Protein AF-A0A849ZR45-F1 (afdb_monomer)

Solvent-accessible surface area (backbone atoms only — not comparable to full-atom values): 7335 Å² total; per-residue (Å²): 132,33,66,42,69,60,79,88,46,76,43,86,35,73,89,50,70,84,91,64,91,74,47,76,46,63,56,38,74,30,31,46,77,41,64,50,51,80,79,28,94,42,58,27,32,30,66,46,77,43,82,68,90,70,32,35,39,40,32,30,32,33,92,76,67,49,78,45,54,26,48,41,46,54,69,62,50,69,76,47,80,81,51,76,70,37,63,19,7,35,46,75,61,47,66,43,80,44,84,55,92,86,60,81,82,70,94,75,86,81,68,82,76,86,57,82,88,71,137

Mean predicted aligned error: 11.87 Å

Sequence (119 aa):
RGQVQVGSLEFPAPEFPDGQTLQVGFRPYYVKVAEDPTRYRQQAKLRHIYFLGVAYRLEIETTDGLILRSRMNKEEFRRCRFTVGQAVSFAVTHFRILPQEGAAAQPGAGSPLTGPLTP

Secondary structure (DSSP, 8-state):
--EEEETTEEEE-TTS-TT---EEE--GGGEEEESSTTSSSEEEEEEEEEE-SSEEEEEEEETT--EEEEEEEHHHHHHS---TT-EEEEEE---EEEPPTTS---TT--------S--

Nearest PDB structures (foldseek):
  1o7l-assembly1_A  TM=7.616E-01  e=1.920E-03  Escherichia coli
  2yyz-assembly1_A  TM=7.143E-01  e=1.459E-03  Thermotoga maritima MSB8
  1h9s-assembly1_B  TM=8.316E-01  e=5.756E-03  Escherichia coli
  1o7l-assembly1_B  TM=7.586E-01  e=6.424E-03  Escherichia coli
  1o7l-assembly2_C  TM=7.426E-01  e=1.175E-02  Escherichia coli

Structure (mmCIF, N/CA/C/O backbone):
data_AF-A0A849ZR45-F1
#
_entry.id   AF-A0A849ZR45-F1
#
loop_
_atom_site.group_PDB
_atom_site.id
_atom_site.type_symbol
_atom_site.label_atom_id
_atom_site.label_alt_id
_atom_site.label_comp_id
_atom_site.label_asym_id
_atom_site.label_entity_id
_atom_site.label_seq_id
_atom_site.pdbx_PDB_ins_code
_atom_site.Cartn_x
_atom_site.Cartn_y
_atom_site.Cartn_z
_atom_site.occupancy
_atom_site.B_iso_or_equiv
_atom_site.auth_seq_id
_atom_site.auth_comp_id
_atom_site.auth_asym_id
_atom_site.auth_atom_id
_atom_site.pdbx_PDB_model_num
ATOM 1 N N . ARG A 1 1 ? -6.854 24.588 13.354 1.00 43.59 1 ARG A N 1
ATOM 2 C CA . ARG A 1 1 ? -5.797 23.848 12.621 1.00 43.59 1 ARG A CA 1
ATOM 3 C C . ARG A 1 1 ? -6.520 22.739 11.869 1.00 43.59 1 ARG A C 1
ATOM 5 O O . ARG A 1 1 ? -6.872 21.769 12.519 1.00 43.59 1 ARG A O 1
ATOM 12 N N . GLY A 1 2 ? -6.836 22.941 10.587 1.00 41.84 2 GLY A N 1
ATOM 13 C CA . GLY A 1 2 ? -7.677 22.014 9.817 1.00 41.84 2 GLY A CA 1
ATOM 14 C C . GLY A 1 2 ? -6.979 20.675 9.581 1.00 41.84 2 GLY A C 1
ATOM 15 O O . GLY A 1 2 ? -5.856 20.634 9.066 1.00 41.84 2 GLY A O 1
ATOM 16 N N . GLN A 1 3 ? -7.621 19.594 10.008 1.00 46.94 3 GLN A N 1
ATOM 17 C CA . GLN A 1 3 ? -7.222 18.217 9.732 1.00 46.94 3 GLN A CA 1
ATOM 18 C C . GLN A 1 3 ? -8.297 17.606 8.839 1.00 46.94 3 GLN A C 1
ATOM 20 O O . GLN A 1 3 ? -9.476 17.622 9.172 1.00 46.94 3 GLN A O 1
ATOM 25 N N . VAL A 1 4 ? -7.892 17.073 7.692 1.00 45.34 4 VAL A N 1
ATOM 26 C CA . VAL A 1 4 ? -8.788 16.384 6.767 1.00 45.34 4 VAL A CA 1
ATOM 27 C C . VAL A 1 4 ? -8.698 14.901 7.040 1.00 45.34 4 VAL A C 1
ATOM 29 O O . VAL A 1 4 ? -7.637 14.298 6.896 1.00 45.34 4 VAL A O 1
ATOM 32 N N . GLN A 1 5 ? -9.827 14.314 7.413 1.00 49.12 5 GLN A N 1
ATOM 33 C CA . GLN A 1 5 ? -9.950 12.890 7.655 1.00 49.12 5 GLN A CA 1
ATOM 34 C C . GLN A 1 5 ? -10.541 12.199 6.417 1.00 49.12 5 GLN A C 1
ATOM 36 O O . GLN A 1 5 ? -11.647 12.511 5.980 1.00 49.12 5 GLN A O 1
ATOM 41 N N . VAL A 1 6 ? -9.800 11.253 5.838 1.00 51.06 6 VAL A N 1
ATOM 42 C CA . VAL A 1 6 ? -10.260 10.361 4.762 1.00 51.06 6 VAL A CA 1
ATOM 43 C C . VAL A 1 6 ? -10.268 8.935 5.315 1.00 51.06 6 VAL A C 1
ATOM 45 O O . VAL A 1 6 ? -9.240 8.259 5.323 1.00 51.06 6 VAL A O 1
ATOM 48 N N . GLY A 1 7 ? -11.409 8.479 5.840 1.00 58.84 7 GLY A N 1
ATOM 49 C CA . GLY A 1 7 ? -11.458 7.249 6.651 1.00 58.84 7 GLY A CA 1
ATOM 50 C C . GLY A 1 7 ? -10.636 7.415 7.939 1.00 58.84 7 GLY A C 1
ATOM 51 O O . GLY A 1 7 ? -10.841 8.380 8.664 1.00 58.84 7 GLY A O 1
ATOM 52 N N . SER A 1 8 ? -9.657 6.546 8.204 1.00 48.00 8 SER A N 1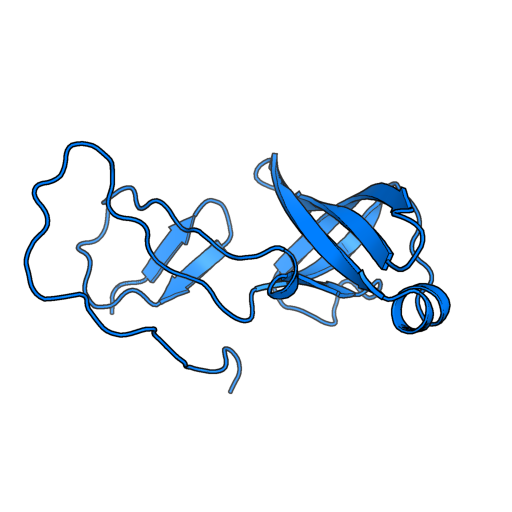
ATOM 53 C CA . SER A 1 8 ? -8.681 6.711 9.303 1.00 48.00 8 SER A CA 1
ATOM 54 C C . SER A 1 8 ? -7.432 7.532 8.928 1.00 48.00 8 SER A C 1
ATOM 56 O O . SER A 1 8 ? -6.531 7.706 9.751 1.00 48.00 8 SER A O 1
ATOM 58 N N . LEU A 1 9 ? -7.325 8.026 7.688 1.00 55.38 9 LEU A N 1
ATOM 59 C CA . LEU A 1 9 ? -6.166 8.806 7.246 1.00 55.38 9 LEU A CA 1
ATOM 60 C C . LEU A 1 9 ? -6.367 10.293 7.536 1.00 55.38 9 LEU A C 1
ATOM 62 O O . LEU A 1 9 ? -7.196 10.951 6.914 1.00 55.38 9 LEU A O 1
ATOM 66 N N . GLU A 1 10 ? -5.566 10.817 8.457 1.00 54.75 10 GLU A N 1
ATOM 67 C CA . GLU A 1 10 ? -5.514 12.240 8.787 1.00 54.75 10 GLU A CA 1
ATOM 68 C C . GLU A 1 10 ? -4.460 12.936 7.913 1.00 54.75 10 GLU A C 1
ATOM 70 O O . GLU A 1 10 ? -3.261 12.658 8.010 1.00 54.75 10 GLU A O 1
ATOM 75 N N . PHE A 1 11 ? -4.900 13.853 7.056 1.00 57.84 11 PHE A N 1
ATOM 76 C CA . PHE A 1 11 ? -4.050 14.713 6.241 1.00 57.84 11 PHE A CA 1
ATOM 77 C C . PHE A 1 11 ? -4.137 16.151 6.766 1.00 57.84 11 PHE A C 1
ATOM 79 O O . PHE A 1 11 ? -5.239 16.667 6.949 1.00 57.84 11 PHE A O 1
ATOM 86 N N . PRO A 1 12 ? -3.017 16.849 7.005 1.00 53.28 12 PRO A N 1
ATOM 87 C CA . PRO A 1 12 ? -3.080 18.262 7.354 1.00 53.28 12 PRO A CA 1
ATOM 88 C C . PRO A 1 12 ? -3.576 19.054 6.135 1.00 53.28 12 PRO A C 1
ATOM 90 O O . PRO A 1 12 ? -2.886 19.110 5.118 1.00 53.28 12 PRO A O 1
ATOM 93 N N . ALA A 1 13 ? -4.757 19.668 6.231 1.00 54.25 13 ALA A N 1
ATOM 94 C CA . ALA A 1 13 ? -5.259 20.589 5.214 1.00 54.25 13 ALA A CA 1
ATOM 95 C C . ALA A 1 13 ? -5.760 21.869 5.903 1.00 54.25 13 ALA A C 1
ATOM 97 O O . ALA A 1 13 ? -6.942 22.009 6.211 1.00 54.25 13 ALA A O 1
ATOM 98 N N . PRO A 1 14 ? -4.847 22.807 6.203 1.00 53.34 14 PRO A N 1
ATOM 99 C CA . PRO A 1 14 ? -5.189 24.031 6.920 1.00 53.34 14 PRO A CA 1
ATOM 100 C C . PRO A 1 14 ? -6.067 24.994 6.105 1.00 53.34 14 PRO A C 1
ATOM 102 O O . PRO A 1 14 ? -6.615 25.926 6.684 1.00 53.34 14 PRO A O 1
ATOM 105 N N . GLU A 1 15 ? -6.195 24.774 4.795 1.00 53.41 15 GLU A N 1
ATOM 106 C CA . GLU A 1 15 ? -6.885 25.665 3.852 1.00 53.41 15 GLU A CA 1
ATOM 107 C C . GLU A 1 15 ? -8.340 25.261 3.570 1.00 53.41 15 GLU A C 1
ATOM 109 O O . GLU A 1 15 ? -9.031 25.955 2.828 1.00 53.41 15 GLU A O 1
ATOM 114 N N . PHE A 1 16 ? -8.819 24.157 4.153 1.00 56.25 16 PHE A N 1
ATOM 115 C CA . PHE A 1 16 ? -10.164 23.644 3.904 1.00 56.25 16 PHE A CA 1
ATOM 116 C C . PHE A 1 16 ? -11.008 23.688 5.183 1.00 56.25 16 PHE A C 1
ATOM 118 O O . PHE A 1 16 ? -10.515 23.304 6.246 1.00 56.25 16 PHE A O 1
ATOM 125 N N . PRO A 1 17 ? -12.262 24.167 5.106 1.00 53.97 17 PRO A N 1
ATOM 126 C CA . PRO A 1 17 ? -13.168 24.170 6.244 1.00 53.97 17 PRO A CA 1
ATOM 127 C C . PRO A 1 17 ? -13.506 22.738 6.687 1.00 53.97 17 PRO A C 1
ATOM 129 O O . PRO A 1 17 ? -13.701 21.842 5.860 1.00 53.97 17 PRO A O 1
ATOM 132 N N . ASP A 1 18 ? -13.587 22.535 8.003 1.00 51.59 18 ASP A N 1
ATOM 133 C CA . ASP A 1 18 ? -13.951 21.251 8.605 1.00 51.59 18 ASP A CA 1
ATOM 134 C C . ASP A 1 18 ? -15.329 20.783 8.090 1.00 51.59 18 ASP A C 1
ATOM 136 O O . ASP A 1 18 ? -16.261 21.575 7.939 1.00 51.59 18 ASP A O 1
ATOM 140 N N . GLY A 1 19 ? -15.465 19.483 7.810 1.00 55.94 19 GLY A N 1
ATOM 141 C CA . GLY A 1 19 ? -16.711 18.881 7.312 1.00 55.94 19 GLY A CA 1
ATOM 142 C C . GLY A 1 19 ? -16.861 18.829 5.785 1.00 55.94 19 GLY A C 1
ATOM 143 O O . GLY A 1 19 ? -17.839 18.267 5.293 1.00 55.94 19 GLY A O 1
ATOM 144 N N . GLN A 1 20 ? -15.897 19.346 5.016 1.00 56.06 20 GLN A N 1
ATOM 145 C CA . GLN A 1 20 ? -15.901 19.220 3.558 1.00 56.06 20 GLN A CA 1
ATOM 146 C C . GLN A 1 20 ? -15.332 17.866 3.106 1.00 56.06 20 GLN A C 1
ATOM 148 O O . GLN A 1 20 ? -14.215 17.488 3.459 1.00 56.06 20 GLN A O 1
ATOM 153 N N . THR A 1 21 ? -16.085 17.124 2.287 1.00 57.16 21 THR A N 1
ATOM 154 C CA . THR A 1 21 ? -15.558 15.922 1.628 1.00 57.16 21 THR A CA 1
ATOM 155 C C . THR A 1 21 ? -14.503 16.341 0.609 1.00 57.16 21 THR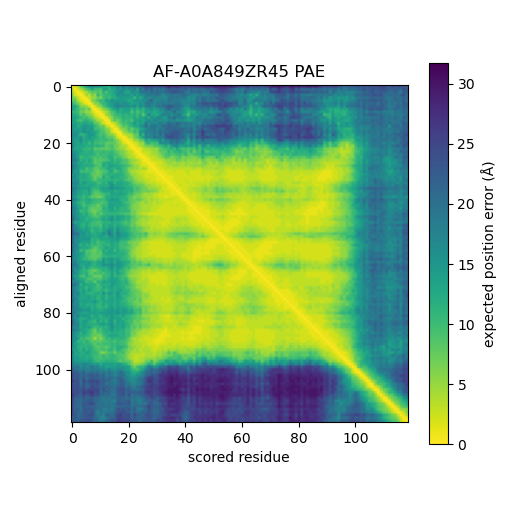 A C 1
ATOM 157 O O . THR A 1 21 ? -14.789 17.116 -0.297 1.00 57.16 21 THR A O 1
ATOM 160 N N . LEU A 1 22 ? -13.284 15.822 0.731 1.00 62.59 22 LEU A N 1
ATOM 161 C CA . LEU A 1 22 ? -12.198 16.102 -0.204 1.00 62.59 22 LEU A CA 1
ATOM 162 C C . LEU A 1 22 ? -11.784 14.824 -0.915 1.00 62.59 22 LEU A C 1
ATOM 164 O O . LEU A 1 22 ? -11.652 13.764 -0.304 1.00 62.59 22 LEU A O 1
ATOM 168 N N . GLN A 1 23 ? -11.562 14.924 -2.223 1.00 67.12 23 GLN A N 1
ATOM 169 C CA . GLN A 1 23 ? -10.952 13.833 -2.964 1.00 67.12 23 GLN A CA 1
ATOM 170 C C . GLN A 1 23 ? -9.440 13.938 -2.815 1.00 67.12 23 GLN A C 1
ATOM 172 O O . GLN A 1 23 ? -8.838 14.937 -3.192 1.00 67.12 23 GLN A O 1
ATOM 177 N N . VAL A 1 24 ? -8.809 12.903 -2.271 1.00 70.06 24 VAL A N 1
ATOM 178 C CA . VAL A 1 24 ? -7.352 12.844 -2.151 1.00 70.06 24 VAL A CA 1
ATOM 179 C C . VAL A 1 24 ? -6.823 11.827 -3.147 1.00 70.06 24 VAL A C 1
ATOM 181 O O . VAL A 1 24 ? -7.187 10.654 -3.128 1.00 70.06 24 VAL A O 1
ATOM 184 N N . GLY A 1 25 ? -5.949 12.288 -4.036 1.00 72.88 25 GLY A N 1
ATOM 185 C CA . GLY A 1 25 ? -5.235 11.442 -4.976 1.00 72.88 25 GLY A CA 1
ATOM 186 C C . GLY A 1 25 ? -3.779 11.290 -4.559 1.00 72.88 25 GLY A C 1
ATOM 187 O O . GLY A 1 25 ? -3.103 12.262 -4.243 1.00 72.88 25 GLY A O 1
ATOM 188 N N . PHE A 1 26 ? -3.240 10.084 -4.641 1.00 79.94 26 PHE A N 1
ATOM 189 C CA . PHE A 1 26 ? -1.799 9.852 -4.576 1.00 79.94 26 PHE A CA 1
ATOM 190 C C . PHE A 1 26 ? -1.418 8.785 -5.592 1.00 79.94 26 PHE A C 1
ATOM 192 O O . PHE A 1 26 ? -2.227 7.960 -6.020 1.00 79.94 26 PHE A O 1
ATOM 199 N N . ARG A 1 27 ? -0.161 8.826 -6.031 1.00 78.25 27 ARG A N 1
ATOM 200 C CA . ARG A 1 27 ? 0.376 7.802 -6.926 1.00 78.25 27 ARG A CA 1
ATOM 201 C C . ARG A 1 27 ? 0.704 6.548 -6.111 1.00 78.25 27 ARG A C 1
ATOM 203 O O . ARG A 1 27 ? 1.192 6.684 -4.991 1.00 78.25 27 ARG A O 1
ATOM 210 N N . PRO A 1 28 ? 0.562 5.340 -6.682 1.00 80.69 28 PRO A N 1
ATOM 211 C CA . PRO A 1 28 ? 0.893 4.100 -5.977 1.00 80.69 28 PRO A CA 1
ATOM 212 C C . PRO A 1 28 ? 2.325 4.032 -5.419 1.00 80.69 28 PRO A C 1
ATOM 214 O O . PRO A 1 28 ? 2.562 3.384 -4.408 1.00 80.69 28 PRO A O 1
ATOM 217 N N . TYR A 1 29 ? 3.288 4.717 -6.047 1.00 83.94 29 TYR A N 1
ATOM 218 C CA . TYR A 1 29 ? 4.679 4.785 -5.573 1.00 83.94 29 TYR A CA 1
ATOM 219 C C . TYR A 1 29 ? 4.861 5.609 -4.289 1.00 83.94 29 TYR A C 1
ATOM 221 O O . TYR A 1 29 ? 5.886 5.479 -3.623 1.00 83.94 29 TYR A O 1
ATOM 229 N N . TYR A 1 30 ? 3.888 6.452 -3.938 1.00 84.31 30 TYR A N 1
ATOM 230 C CA . TYR A 1 30 ? 3.928 7.249 -2.713 1.00 84.31 30 TYR A CA 1
ATOM 231 C C . TYR A 1 30 ? 3.378 6.510 -1.498 1.00 84.31 30 TYR A C 1
ATOM 233 O O . TYR A 1 30 ? 3.545 7.002 -0.384 1.00 84.31 30 TYR A O 1
ATOM 241 N N . VAL A 1 31 ? 2.784 5.330 -1.696 1.00 88.19 31 VAL A N 1
ATOM 242 C CA . VAL A 1 31 ? 2.341 4.444 -0.620 1.00 88.19 31 VAL A CA 1
ATOM 243 C C . VAL A 1 31 ? 3.483 3.494 -0.280 1.00 88.19 31 VAL A C 1
ATOM 245 O O . VAL A 1 31 ? 3.781 2.571 -1.040 1.00 88.19 31 VAL A O 1
ATOM 248 N N . LYS A 1 32 ? 4.134 3.718 0.856 1.00 90.50 32 LYS A N 1
ATOM 249 C CA . LYS A 1 32 ? 5.139 2.810 1.413 1.00 90.50 32 LYS A CA 1
ATOM 250 C C . LYS A 1 32 ? 4.449 1.809 2.326 1.00 90.50 32 LYS A C 1
ATOM 252 O O . LYS A 1 32 ? 3.591 2.198 3.106 1.00 90.50 32 LYS A O 1
ATOM 257 N N . VAL A 1 33 ? 4.817 0.537 2.210 1.00 91.75 33 VAL A N 1
ATOM 258 C CA . VAL A 1 33 ? 4.248 -0.565 2.998 1.00 91.75 33 VAL A CA 1
ATOM 259 C C . VAL A 1 33 ? 5.389 -1.316 3.660 1.00 91.75 33 VAL A C 1
ATOM 261 O O . VAL A 1 33 ? 6.397 -1.592 3.010 1.00 91.75 33 VAL A O 1
ATOM 264 N N . ALA A 1 34 ? 5.222 -1.643 4.935 1.00 91.62 34 ALA A N 1
ATOM 265 C CA . ALA A 1 34 ? 6.145 -2.454 5.708 1.00 91.62 34 ALA A CA 1
ATOM 266 C C . ALA A 1 34 ? 5.417 -3.664 6.301 1.00 91.62 34 ALA A C 1
ATOM 268 O O . ALA A 1 34 ? 4.267 -3.566 6.722 1.00 91.62 34 ALA A O 1
ATOM 269 N N . GLU A 1 35 ? 6.099 -4.807 6.346 1.00 92.31 35 GLU A N 1
ATOM 270 C CA . GLU A 1 35 ? 5.593 -6.013 7.019 1.00 92.31 35 GLU A CA 1
ATOM 271 C C . GLU A 1 35 ? 5.455 -5.847 8.530 1.00 92.31 35 GLU A C 1
ATOM 273 O O . GLU A 1 35 ? 4.609 -6.488 9.137 1.00 92.31 35 GLU A O 1
ATOM 278 N N . ASP A 1 36 ? 6.272 -4.978 9.123 1.00 88.94 36 ASP A N 1
ATOM 279 C CA . ASP A 1 36 ? 6.213 -4.660 10.538 1.00 88.94 36 ASP A CA 1
ATOM 280 C C . ASP A 1 36 ? 5.038 -3.699 10.794 1.00 88.94 36 ASP A C 1
ATOM 282 O O . ASP A 1 36 ? 5.064 -2.566 10.293 1.00 88.94 36 ASP A O 1
ATOM 286 N N . PRO A 1 37 ? 4.010 -4.101 11.563 1.00 84.00 37 PRO A N 1
ATOM 287 C CA . PRO A 1 37 ? 2.845 -3.269 11.854 1.00 84.00 37 PRO A CA 1
ATOM 288 C C . PRO A 1 37 ? 3.171 -2.052 12.734 1.00 84.00 37 PRO A C 1
ATOM 290 O O . PRO A 1 37 ? 2.336 -1.162 12.861 1.00 84.00 37 PRO A O 1
ATOM 293 N N . THR A 1 38 ? 4.368 -1.987 13.322 1.00 86.88 38 THR A N 1
ATOM 294 C CA . THR A 1 38 ? 4.802 -0.877 14.186 1.00 86.88 38 THR A CA 1
ATOM 295 C C . THR A 1 38 ? 5.655 0.163 13.459 1.00 86.88 38 THR A C 1
ATOM 297 O O . THR A 1 38 ? 5.905 1.244 13.990 1.00 86.88 38 THR A O 1
ATOM 300 N N . ARG A 1 39 ? 6.077 -0.126 12.220 1.00 88.50 39 ARG A N 1
ATOM 301 C CA . ARG A 1 39 ? 6.996 0.733 11.461 1.00 88.50 39 ARG A CA 1
ATOM 302 C C . ARG A 1 39 ? 6.373 2.048 10.997 1.00 88.50 39 ARG A C 1
ATOM 304 O O . ARG A 1 39 ? 7.072 3.055 10.911 1.00 88.50 39 ARG A O 1
ATOM 311 N N . TYR A 1 40 ? 5.082 2.040 10.685 1.00 87.38 40 TYR A N 1
ATOM 312 C CA . TYR A 1 40 ? 4.322 3.237 10.345 1.00 87.38 40 TYR A CA 1
ATOM 313 C C . TYR A 1 40 ? 3.087 3.362 11.233 1.00 87.38 40 TYR A C 1
ATOM 315 O O . TYR A 1 40 ? 2.550 2.372 11.720 1.00 87.38 40 TYR A O 1
ATOM 323 N N . ARG A 1 41 ? 2.612 4.601 11.409 1.00 83.62 41 ARG A N 1
ATOM 324 C CA . ARG A 1 41 ? 1.445 4.913 12.248 1.00 83.62 41 ARG A CA 1
ATOM 325 C C . ARG A 1 41 ? 0.163 4.241 11.752 1.00 83.62 41 ARG A C 1
ATOM 327 O O . ARG A 1 41 ? -0.676 3.870 12.562 1.00 83.62 41 ARG A O 1
ATOM 334 N N . GLN A 1 42 ? -0.000 4.135 10.435 1.00 86.50 42 GLN A N 1
ATOM 335 C CA . GLN A 1 42 ? -1.224 3.625 9.829 1.00 86.50 42 GLN A CA 1
ATOM 336 C C . GLN A 1 42 ? -1.111 2.121 9.606 1.00 86.50 42 GLN A C 1
ATOM 338 O O . GLN A 1 42 ? -0.113 1.640 9.064 1.00 86.50 42 GLN A O 1
ATOM 343 N N . GLN A 1 43 ? -2.145 1.388 10.008 1.00 90.62 43 GLN A N 1
ATOM 344 C CA . GLN A 1 43 ? -2.215 -0.063 9.875 1.00 90.62 43 GLN A CA 1
ATOM 345 C C . GLN A 1 43 ? -3.194 -0.460 8.774 1.00 90.62 43 GLN A C 1
ATOM 347 O O . GLN A 1 43 ? -4.201 0.203 8.526 1.00 90.62 43 GLN A O 1
ATOM 352 N N . ALA A 1 44 ? -2.884 -1.561 8.107 1.00 93.00 44 ALA A N 1
ATOM 353 C CA . ALA A 1 44 ? -3.710 -2.148 7.071 1.00 93.00 44 ALA A CA 1
ATOM 354 C C . ALA A 1 44 ? -3.510 -3.665 7.034 1.00 93.00 44 ALA A C 1
ATOM 356 O O . ALA A 1 44 ? -2.599 -4.221 7.645 1.00 93.00 44 ALA A O 1
ATOM 357 N N . LYS A 1 45 ? -4.352 -4.351 6.276 1.00 94.75 45 LYS A N 1
ATOM 358 C CA . LYS A 1 45 ? -4.231 -5.775 5.990 1.00 94.75 45 LYS A CA 1
ATOM 359 C C . LYS A 1 45 ? -3.797 -5.966 4.550 1.00 94.75 45 LYS A C 1
ATOM 361 O O . LYS A 1 45 ? -4.419 -5.431 3.636 1.00 94.75 45 LYS A O 1
ATOM 366 N N . LEU A 1 46 ? -2.751 -6.752 4.319 1.00 95.06 46 LEU A N 1
ATOM 367 C CA . LEU A 1 46 ? -2.336 -7.078 2.958 1.00 95.06 46 LEU A CA 1
ATOM 368 C C . LEU A 1 46 ? -3.358 -8.025 2.319 1.00 95.06 46 LEU A C 1
ATOM 370 O O . LEU A 1 46 ? -3.554 -9.134 2.806 1.00 95.06 46 LEU A O 1
ATOM 374 N N . ARG A 1 47 ? -4.007 -7.612 1.228 1.00 94.69 47 ARG A N 1
ATOM 375 C CA . ARG A 1 47 ? -5.032 -8.414 0.541 1.00 94.69 47 ARG A CA 1
ATOM 376 C C . ARG A 1 47 ? -4.511 -9.158 -0.666 1.00 94.69 47 ARG A C 1
ATOM 378 O O . ARG A 1 47 ? -4.803 -10.336 -0.815 1.00 94.69 47 ARG A O 1
ATOM 385 N N . HIS A 1 48 ? -3.757 -8.484 -1.523 1.00 94.94 48 HIS A N 1
ATOM 386 C CA . HIS A 1 48 ? -3.255 -9.099 -2.744 1.00 94.94 48 HIS A CA 1
ATOM 387 C C . HIS A 1 48 ? -1.845 -8.628 -3.058 1.00 94.94 48 HIS A C 1
ATOM 389 O O . HIS A 1 48 ? -1.452 -7.500 -2.754 1.00 94.94 48 HIS A O 1
ATOM 395 N N . ILE A 1 49 ? -1.099 -9.510 -3.712 1.00 94.12 49 ILE A N 1
ATOM 396 C CA . ILE A 1 49 ? 0.231 -9.235 -4.233 1.00 94.12 49 ILE A CA 1
ATOM 397 C C . ILE A 1 49 ? 0.216 -9.653 -5.699 1.00 94.12 49 ILE A C 1
ATOM 399 O O . ILE A 1 49 ? 0.034 -10.826 -6.012 1.00 94.12 49 ILE A O 1
ATOM 403 N N . TYR A 1 50 ? 0.411 -8.695 -6.598 1.00 93.62 50 TYR A N 1
ATOM 404 C CA . TYR A 1 50 ? 0.499 -8.943 -8.033 1.00 93.62 50 TYR A CA 1
ATOM 405 C C . TYR A 1 50 ? 1.930 -8.742 -8.500 1.00 93.62 50 TYR A C 1
ATOM 407 O O . TYR A 1 50 ? 2.545 -7.708 -8.226 1.00 93.62 50 TYR A O 1
ATOM 415 N N . PHE A 1 51 ? 2.445 -9.700 -9.258 1.00 91.69 51 PHE A N 1
ATOM 416 C CA . PHE A 1 51 ? 3.718 -9.560 -9.945 1.00 91.69 51 PHE A CA 1
ATOM 417 C C . PHE A 1 51 ? 3.510 -8.895 -11.310 1.00 91.69 51 PHE A C 1
ATOM 419 O O . PHE A 1 51 ? 2.708 -9.353 -12.117 1.00 91.69 51 PHE A O 1
ATOM 426 N N . LEU A 1 52 ? 4.239 -7.810 -11.571 1.00 90.50 52 LEU A N 1
ATOM 427 C CA . LEU A 1 52 ? 4.161 -7.012 -12.800 1.00 90.50 52 LEU A CA 1
ATOM 428 C C . LEU A 1 52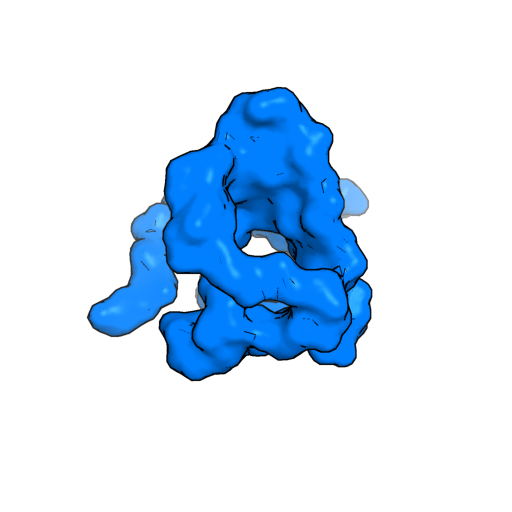 ? 5.440 -7.137 -13.651 1.00 90.50 52 LEU A C 1
ATOM 430 O O . LEU A 1 52 ? 5.819 -6.197 -14.348 1.00 90.50 52 LEU A O 1
ATOM 434 N N . GLY A 1 53 ? 6.170 -8.250 -13.539 1.00 88.75 53 GLY A N 1
ATOM 435 C CA . GLY A 1 53 ? 7.434 -8.484 -14.249 1.00 88.75 53 GLY A CA 1
ATOM 436 C C . GLY A 1 53 ? 8.650 -7.865 -13.550 1.00 88.75 53 GLY A C 1
ATOM 437 O O . GLY A 1 53 ? 9.524 -8.573 -13.054 1.00 88.75 53 GLY A O 1
ATOM 438 N N . VAL A 1 54 ? 8.710 -6.535 -13.474 1.00 86.75 54 VAL A N 1
ATOM 439 C CA 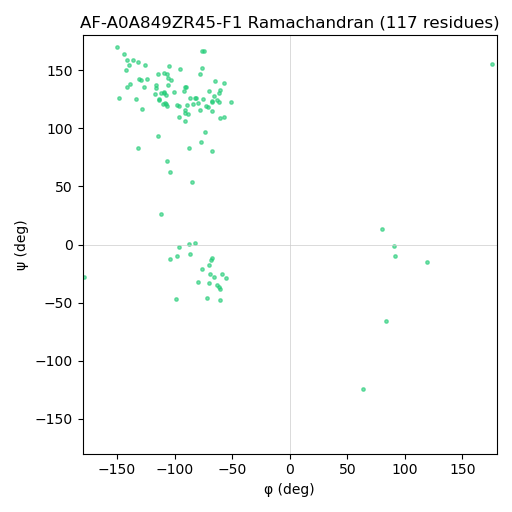. VAL A 1 54 ? 9.854 -5.807 -12.871 1.00 86.75 54 VAL A CA 1
ATOM 440 C C . VAL A 1 54 ? 9.561 -5.256 -11.473 1.00 86.75 54 VAL A C 1
ATOM 442 O O . VAL A 1 54 ? 10.465 -4.844 -10.747 1.00 86.75 54 VAL A O 1
ATOM 445 N N . ALA A 1 55 ? 8.291 -5.259 -11.079 1.00 90.94 55 ALA A N 1
ATOM 446 C CA . ALA A 1 55 ? 7.813 -4.722 -9.816 1.00 90.94 55 ALA A CA 1
ATOM 447 C C . ALA A 1 55 ? 6.665 -5.574 -9.271 1.00 90.94 55 ALA A C 1
ATOM 449 O O . ALA A 1 55 ? 6.032 -6.334 -10.003 1.00 90.94 55 ALA A O 1
ATOM 450 N N . TYR A 1 56 ? 6.372 -5.391 -7.994 1.00 93.12 56 TYR A N 1
ATOM 451 C CA . TYR A 1 56 ? 5.189 -5.906 -7.334 1.00 93.12 56 TYR A CA 1
ATOM 452 C C . TYR A 1 56 ? 4.201 -4.772 -7.089 1.00 93.12 56 TYR A C 1
ATOM 454 O O . TYR A 1 56 ? 4.575 -3.638 -6.775 1.00 93.12 56 TYR A O 1
ATOM 462 N N . ARG A 1 57 ? 2.919 -5.086 -7.233 1.00 93.88 57 ARG A N 1
ATOM 463 C CA . ARG A 1 57 ? 1.824 -4.251 -6.757 1.00 93.88 57 ARG A CA 1
ATOM 464 C C . ARG A 1 57 ? 1.208 -4.926 -5.547 1.00 93.88 57 ARG A C 1
ATOM 466 O O . ARG A 1 57 ? 0.721 -6.046 -5.654 1.00 93.88 57 ARG A O 1
ATOM 473 N N . LEU A 1 58 ? 1.219 -4.225 -4.426 1.00 94.19 58 LEU A N 1
ATOM 474 C CA . LEU A 1 58 ? 0.593 -4.664 -3.191 1.00 94.19 58 LEU A CA 1
ATOM 475 C C . LEU A 1 58 ? -0.741 -3.934 -3.058 1.00 94.19 58 LEU A C 1
ATOM 477 O O . LEU A 1 58 ? -0.803 -2.717 -3.235 1.00 94.19 58 LEU A O 1
ATOM 481 N N . GLU A 1 59 ? -1.803 -4.671 -2.767 1.00 94.81 59 GLU A N 1
ATOM 482 C CA . GLU A 1 59 ? -3.087 -4.104 -2.369 1.00 94.81 59 GLU A CA 1
ATOM 483 C C . GLU A 1 59 ? -3.288 -4.338 -0.883 1.00 94.81 59 GLU A C 1
ATOM 485 O O . GLU A 1 59 ? -3.317 -5.484 -0.433 1.00 94.81 59 GLU A O 1
ATOM 490 N N . ILE A 1 60 ? -3.414 -3.248 -0.137 1.00 93.81 60 ILE A N 1
ATOM 491 C CA . ILE A 1 60 ? -3.664 -3.260 1.300 1.00 93.81 60 ILE A CA 1
ATOM 492 C C . ILE A 1 60 ? -5.043 -2.663 1.568 1.00 93.81 60 ILE A C 1
ATOM 494 O O . ILE A 1 60 ? -5.483 -1.766 0.853 1.00 93.81 60 ILE A O 1
ATOM 498 N N . GLU A 1 61 ? -5.716 -3.166 2.587 1.00 92.94 61 GLU A N 1
ATOM 499 C CA . GLU A 1 61 ? -7.021 -2.695 3.034 1.00 92.94 61 GLU A CA 1
ATOM 500 C C . GLU A 1 61 ? -6.885 -2.071 4.420 1.00 92.94 61 GLU A C 1
ATOM 502 O O . GLU A 1 61 ? -6.370 -2.716 5.333 1.00 92.94 61 GLU A O 1
ATOM 507 N N . THR A 1 62 ? -7.307 -0.819 4.581 1.00 88.06 62 THR A N 1
ATOM 508 C CA . THR A 1 62 ? -7.361 -0.179 5.902 1.00 88.06 62 THR A CA 1
ATOM 509 C C . THR A 1 62 ? -8.533 -0.721 6.718 1.00 88.06 62 THR A C 1
ATOM 511 O O . THR A 1 62 ? -9.443 -1.353 6.184 1.00 88.06 62 THR A O 1
ATOM 514 N N . THR A 1 63 ? -8.552 -0.441 8.019 1.00 82.00 63 THR A N 1
ATOM 515 C CA . THR A 1 63 ? -9.662 -0.813 8.9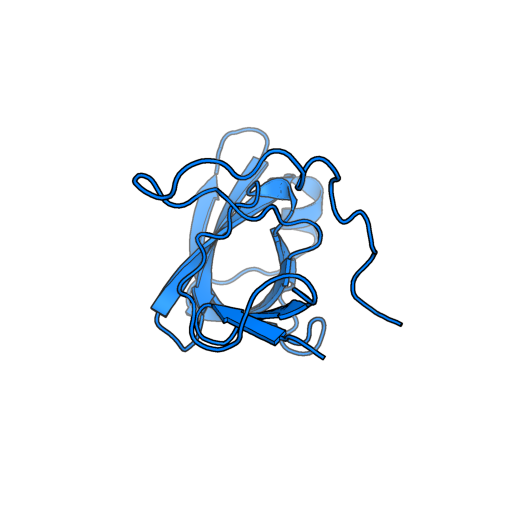15 1.00 82.00 63 THR A CA 1
ATOM 516 C C . THR A 1 63 ? -11.010 -0.223 8.497 1.00 82.00 63 THR A C 1
ATOM 518 O O . THR A 1 63 ? -12.043 -0.817 8.785 1.00 82.00 63 THR A O 1
ATOM 521 N N . ASP A 1 64 ? -11.010 0.897 7.771 1.00 77.56 64 ASP A N 1
ATOM 522 C CA . ASP A 1 64 ? -12.219 1.523 7.211 1.00 77.56 64 ASP A CA 1
ATOM 523 C C . ASP A 1 64 ? -12.675 0.898 5.883 1.00 77.56 64 ASP A C 1
ATOM 525 O O . ASP A 1 64 ? -13.614 1.388 5.258 1.00 77.56 64 ASP A O 1
ATOM 529 N N . GLY A 1 65 ? -11.982 -0.135 5.396 1.00 79.88 65 GLY A N 1
ATOM 530 C CA . GLY A 1 65 ? -12.264 -0.759 4.104 1.00 79.88 65 GLY A CA 1
ATOM 531 C C . GLY A 1 65 ? -11.692 -0.005 2.898 1.00 79.88 65 GLY A C 1
ATOM 532 O O . GLY A 1 65 ? -12.058 -0.310 1.761 1.00 79.88 65 GLY A O 1
ATOM 533 N N . LEU A 1 66 ? -10.787 0.966 3.095 1.00 83.31 66 LEU A N 1
ATOM 534 C CA . LEU A 1 66 ? -10.122 1.642 1.977 1.00 83.31 66 LEU A CA 1
ATOM 535 C C . LEU A 1 66 ? -9.062 0.728 1.362 1.00 83.31 66 LEU A C 1
ATOM 537 O O . LEU A 1 66 ? -8.133 0.291 2.041 1.00 83.31 66 LEU A O 1
ATOM 541 N N . ILE A 1 67 ? -9.156 0.495 0.052 1.00 88.69 67 ILE A N 1
ATOM 542 C CA . ILE A 1 67 ? -8.157 -0.277 -0.692 1.00 88.69 67 ILE A CA 1
ATOM 543 C C . ILE A 1 67 ? -7.086 0.654 -1.250 1.00 88.69 67 ILE A C 1
ATOM 545 O O . ILE A 1 67 ? -7.322 1.436 -2.174 1.00 88.69 67 ILE A O 1
ATOM 549 N N . LEU A 1 68 ? -5.872 0.520 -0.731 1.00 87.75 68 LEU A N 1
ATOM 550 C CA . LEU A 1 68 ? -4.703 1.256 -1.182 1.00 87.75 68 LEU A CA 1
ATOM 551 C C . LEU A 1 68 ? -3.817 0.360 -2.039 1.00 87.75 68 LEU A C 1
ATOM 553 O O . LEU A 1 68 ? -3.610 -0.821 -1.763 1.00 87.75 68 LEU A O 1
ATOM 557 N N . ARG A 1 69 ? -3.256 0.952 -3.092 1.00 91.44 69 ARG A N 1
ATOM 558 C CA . ARG A 1 69 ? -2.344 0.278 -4.018 1.00 91.44 69 ARG A CA 1
ATOM 559 C C . ARG A 1 69 ? -0.948 0.839 -3.825 1.00 91.44 69 ARG A C 1
ATOM 561 O O . ARG A 1 69 ? -0.736 2.028 -4.043 1.00 91.44 69 ARG A O 1
ATOM 568 N N . SER A 1 70 ? -0.006 -0.025 -3.481 1.00 91.50 70 SER A N 1
ATOM 569 C CA . SER A 1 70 ? 1.415 0.291 -3.399 1.00 91.50 70 SER A CA 1
ATOM 570 C C . SER A 1 70 ? 2.182 -0.383 -4.534 1.00 91.50 70 SER A C 1
ATOM 572 O O . SER A 1 70 ? 1.815 -1.464 -5.003 1.00 91.50 70 SER A O 1
ATOM 574 N N . ARG A 1 71 ? 3.247 0.269 -5.001 1.00 91.19 71 ARG A N 1
ATOM 575 C CA . ARG A 1 71 ? 4.228 -0.298 -5.933 1.00 91.19 71 ARG A CA 1
ATOM 576 C C . ARG A 1 71 ? 5.554 -0.481 -5.206 1.00 91.19 71 ARG A C 1
ATOM 578 O O . ARG A 1 71 ? 6.068 0.467 -4.621 1.00 91.19 71 ARG A O 1
ATOM 585 N N . MET A 1 72 ? 6.129 -1.668 -5.332 1.00 90.62 72 MET A N 1
ATOM 586 C CA . MET A 1 72 ? 7.425 -2.020 -4.762 1.00 90.62 72 MET A CA 1
ATOM 587 C C . MET A 1 72 ? 8.292 -2.682 -5.829 1.00 90.62 72 MET A C 1
ATOM 589 O O . MET A 1 72 ? 7.782 -3.427 -6.665 1.00 90.62 72 MET A O 1
ATOM 593 N N . ASN A 1 73 ? 9.594 -2.408 -5.851 1.00 90.94 73 ASN A N 1
ATOM 594 C CA . ASN A 1 73 ? 10.483 -3.095 -6.788 1.00 90.94 73 ASN A CA 1
ATOM 595 C C . ASN A 1 73 ? 10.779 -4.534 -6.311 1.00 90.94 73 ASN A C 1
ATOM 597 O O . ASN A 1 73 ? 10.476 -4.914 -5.178 1.00 90.94 73 ASN A O 1
ATOM 601 N N . LYS A 1 74 ? 11.350 -5.361 -7.194 1.00 89.19 74 LYS A N 1
ATOM 602 C CA . LYS A 1 74 ? 11.640 -6.771 -6.889 1.00 89.19 74 LYS A CA 1
ATOM 603 C C . LYS A 1 74 ? 12.650 -6.937 -5.747 1.00 89.19 74 LYS A C 1
ATOM 605 O O . LYS A 1 74 ? 12.530 -7.889 -4.985 1.00 89.19 74 LYS A O 1
ATOM 610 N N . GLU A 1 75 ? 13.635 -6.052 -5.632 1.00 89.31 75 GLU A N 1
ATOM 611 C CA . GLU A 1 75 ? 14.676 -6.142 -4.603 1.00 89.31 75 GLU A CA 1
ATOM 612 C C . GLU A 1 75 ? 14.143 -5.806 -3.211 1.00 89.31 75 GLU A C 1
ATOM 614 O O . GLU A 1 75 ? 14.383 -6.559 -2.272 1.00 89.31 75 GLU A O 1
ATOM 619 N N . GLU A 1 76 ? 13.374 -4.725 -3.087 1.00 86.38 76 GLU A N 1
ATOM 620 C CA . GLU A 1 76 ? 12.671 -4.343 -1.862 1.00 86.38 76 GLU A CA 1
ATOM 621 C C . GLU A 1 76 ? 11.687 -5.437 -1.449 1.00 86.38 76 GLU A C 1
ATOM 623 O O . GLU A 1 76 ? 11.734 -5.896 -0.312 1.00 86.38 76 GLU A O 1
ATOM 628 N N . PHE A 1 77 ? 10.876 -5.941 -2.387 1.00 88.12 77 PHE A N 1
ATOM 629 C CA . PHE A 1 77 ? 9.914 -7.000 -2.083 1.00 88.12 77 PHE A CA 1
ATOM 630 C C . PHE A 1 77 ? 10.596 -8.274 -1.573 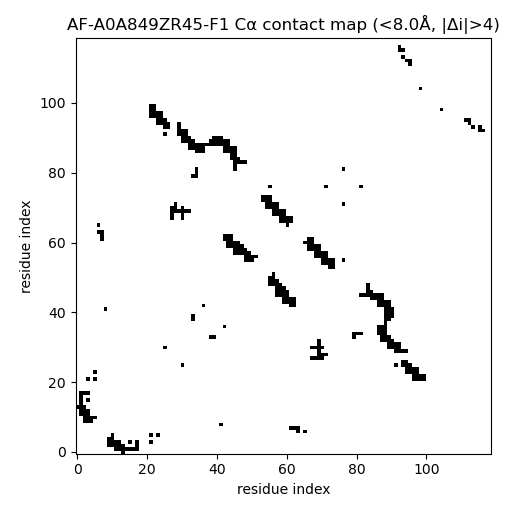1.00 88.12 77 PHE A C 1
ATOM 632 O O . PHE A 1 77 ? 10.091 -8.905 -0.656 1.00 88.12 77 PHE A O 1
ATOM 639 N N . ARG A 1 78 ? 11.763 -8.640 -2.121 1.00 88.38 78 ARG A N 1
ATOM 640 C CA . ARG A 1 78 ? 12.535 -9.812 -1.671 1.00 88.38 78 ARG A CA 1
ATOM 641 C C . ARG A 1 78 ? 13.155 -9.654 -0.285 1.00 88.38 78 ARG A C 1
ATOM 643 O O . ARG A 1 78 ? 13.454 -10.666 0.343 1.00 88.38 78 ARG A O 1
ATOM 650 N N . ARG A 1 79 ? 13.412 -8.421 0.158 1.00 88.94 79 ARG A N 1
ATOM 651 C CA . ARG A 1 79 ? 13.891 -8.141 1.522 1.00 88.94 79 ARG A CA 1
ATOM 652 C C . ARG A 1 79 ? 12.762 -8.243 2.539 1.00 88.94 79 ARG A C 1
ATOM 654 O O . ARG A 1 79 ? 13.042 -8.446 3.715 1.00 88.94 79 ARG A O 1
ATOM 661 N N . CYS A 1 80 ? 11.526 -8.123 2.072 1.00 87.81 80 CYS A N 1
ATOM 662 C CA . CYS A 1 80 ? 10.338 -8.223 2.886 1.00 87.81 80 CYS A CA 1
ATOM 663 C C . CYS A 1 80 ? 9.734 -9.636 2.876 1.00 87.81 80 CYS A C 1
ATOM 665 O O . CYS A 1 80 ? 9.816 -10.379 1.898 1.00 87.81 80 CYS A O 1
ATOM 667 N N . ARG A 1 81 ? 9.074 -10.005 3.970 1.00 88.50 81 ARG A N 1
ATOM 668 C CA . ARG A 1 81 ? 8.296 -11.235 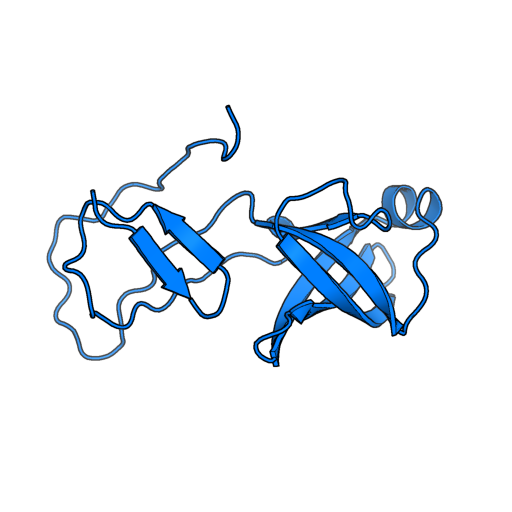4.136 1.00 88.50 81 ARG A CA 1
ATOM 669 C C . ARG A 1 81 ? 6.809 -10.903 4.119 1.00 88.50 81 ARG A C 1
ATOM 671 O O . ARG A 1 81 ? 6.123 -10.928 5.138 1.00 88.50 81 ARG A O 1
ATOM 678 N N . PHE A 1 82 ? 6.308 -10.560 2.936 1.00 91.31 82 PHE A N 1
ATOM 679 C CA . PHE A 1 82 ? 4.891 -10.273 2.749 1.00 91.31 82 PHE A CA 1
ATOM 680 C C . PHE A 1 82 ? 4.052 -11.545 2.630 1.00 91.31 82 PHE A C 1
ATOM 682 O O . PHE A 1 82 ? 4.239 -12.331 1.703 1.00 91.31 82 PHE A O 1
ATOM 689 N N . THR A 1 83 ? 3.074 -11.693 3.524 1.00 92.50 83 THR A N 1
ATOM 690 C CA . THR A 1 83 ? 2.073 -12.767 3.488 1.00 92.50 83 THR A CA 1
ATOM 691 C C . THR A 1 83 ? 0.683 -12.175 3.303 1.00 92.50 83 THR A C 1
ATOM 693 O O . THR A 1 83 ? 0.281 -11.260 4.022 1.00 92.50 83 THR A O 1
ATOM 696 N N . VAL A 1 84 ? -0.077 -12.687 2.334 1.00 93.12 84 VAL A N 1
ATOM 697 C CA . VAL A 1 84 ? -1.473 -12.274 2.146 1.00 93.12 84 VAL A CA 1
ATOM 698 C C . VAL A 1 84 ? -2.277 -12.594 3.408 1.00 93.12 84 VAL A C 1
ATOM 700 O O . VAL A 1 84 ? -2.184 -13.683 3.962 1.00 93.12 84 VAL A O 1
ATOM 703 N N . GLY A 1 85 ? -3.067 -11.628 3.864 1.00 92.19 85 GLY A N 1
ATOM 704 C CA . GLY A 1 85 ? -3.859 -11.699 5.085 1.00 92.19 85 GLY A CA 1
ATOM 705 C C . GLY A 1 85 ? -3.152 -11.166 6.331 1.00 92.19 85 GLY A C 1
ATOM 706 O O . GLY A 1 85 ? -3.824 -10.990 7.345 1.00 92.19 85 GLY A O 1
ATOM 707 N N . GLN A 1 86 ? -1.849 -10.872 6.273 1.00 93.19 86 GLN A N 1
ATOM 708 C CA . GLN A 1 86 ? -1.120 -10.347 7.427 1.00 93.19 86 GLN A CA 1
ATOM 709 C C . GLN A 1 86 ? -1.422 -8.865 7.683 1.00 93.19 86 GLN A C 1
ATOM 711 O O . GLN A 1 86 ? -1.712 -8.103 6.752 1.00 93.19 86 GLN A O 1
ATOM 716 N N . ALA A 1 87 ? -1.308 -8.459 8.948 1.00 93.19 87 ALA A N 1
ATOM 717 C CA . ALA A 1 87 ? -1.285 -7.053 9.323 1.00 93.19 87 ALA A CA 1
ATOM 718 C C . ALA A 1 87 ? 0.036 -6.423 8.860 1.00 93.19 87 ALA A C 1
ATOM 720 O O . ALA A 1 87 ? 1.109 -6.984 9.063 1.00 93.19 87 ALA A O 1
ATOM 721 N N . VAL A 1 88 ? -0.062 -5.269 8.217 1.00 93.88 88 VAL A N 1
ATOM 722 C CA . VAL A 1 88 ? 1.055 -4.477 7.703 1.00 93.88 88 VAL A CA 1
ATOM 723 C C . VAL A 1 88 ? 0.866 -3.034 8.139 1.00 93.88 88 VAL A C 1
ATOM 725 O O . VAL A 1 88 ? -0.255 -2.598 8.401 1.00 93.88 88 VAL A O 1
ATOM 728 N N . SER A 1 89 ? 1.948 -2.267 8.185 1.00 92.25 89 SER A N 1
ATOM 729 C CA . SER A 1 89 ? 1.847 -0.817 8.336 1.00 92.25 89 SER A CA 1
ATOM 730 C C . SER A 1 89 ? 2.127 -0.120 7.012 1.00 92.25 89 SER A C 1
ATOM 732 O O . SER A 1 89 ? 2.818 -0.653 6.136 1.00 92.25 89 SER A O 1
ATOM 734 N N . PHE A 1 90 ? 1.579 1.079 6.836 1.00 91.12 90 PHE A N 1
ATOM 735 C CA . PHE A 1 90 ? 1.809 1.877 5.641 1.00 91.12 90 PHE A CA 1
ATOM 736 C C . PHE A 1 90 ? 1.943 3.368 5.946 1.00 91.12 90 PHE A C 1
ATOM 738 O O . PHE A 1 90 ? 1.486 3.867 6.970 1.00 91.12 90 PHE A O 1
ATOM 745 N N . ALA A 1 91 ? 2.567 4.092 5.023 1.00 87.56 91 ALA A N 1
ATOM 746 C CA . ALA A 1 91 ? 2.633 5.544 5.042 1.00 87.56 91 ALA A CA 1
ATOM 747 C C . ALA A 1 91 ? 2.445 6.101 3.632 1.00 87.56 91 ALA A C 1
ATOM 749 O O . ALA A 1 91 ? 3.010 5.591 2.660 1.00 87.56 91 ALA A O 1
ATOM 750 N N . VAL A 1 92 ? 1.667 7.175 3.525 1.00 85.19 92 VAL A N 1
ATOM 751 C CA . VAL A 1 92 ? 1.524 7.945 2.288 1.00 85.19 92 VAL A CA 1
ATOM 752 C C . VAL A 1 92 ? 2.490 9.119 2.368 1.00 85.19 92 VAL A C 1
ATOM 754 O O . VAL A 1 92 ? 2.310 10.028 3.167 1.00 85.19 92 VAL A O 1
ATOM 757 N N . THR A 1 93 ? 3.545 9.076 1.559 1.00 82.00 93 THR A N 1
ATOM 758 C CA . THR A 1 93 ? 4.623 10.082 1.592 1.00 82.00 93 THR A CA 1
ATOM 759 C C . THR A 1 93 ? 4.255 11.369 0.867 1.00 82.00 93 THR A C 1
ATOM 761 O O . THR A 1 93 ? 4.713 12.435 1.253 1.00 82.00 93 THR A O 1
ATOM 764 N N . HIS A 1 94 ? 3.446 11.273 -0.189 1.00 76.75 94 HIS A N 1
ATOM 765 C CA . HIS A 1 94 ? 2.991 12.418 -0.969 1.00 76.75 94 HIS A CA 1
ATOM 766 C C . HIS A 1 94 ? 1.538 12.210 -1.374 1.00 76.75 94 HIS A C 1
ATOM 768 O O . HIS A 1 94 ? 1.164 11.137 -1.859 1.00 76.75 94 HIS A O 1
ATOM 774 N N . PHE A 1 95 ? 0.741 13.260 -1.229 1.00 76.38 95 PHE A N 1
ATOM 775 C CA . PHE A 1 95 ? -0.652 13.302 -1.646 1.00 76.38 95 PHE A CA 1
ATOM 776 C C . PHE A 1 95 ? -0.944 14.630 -2.343 1.00 76.38 95 PHE A C 1
ATOM 778 O O . PHE A 1 95 ? -0.217 15.609 -2.188 1.00 76.38 95 PHE A O 1
ATOM 785 N N . ARG A 1 96 ? -2.002 14.648 -3.148 1.00 70.56 96 ARG A N 1
ATOM 786 C CA . ARG A 1 96 ? -2.580 15.865 -3.712 1.00 70.56 96 ARG A CA 1
ATOM 787 C C . ARG A 1 96 ? -4.074 15.859 -3.447 1.00 70.56 96 ARG A C 1
ATOM 789 O O . ARG A 1 96 ? -4.720 14.815 -3.550 1.00 70.56 96 ARG A O 1
ATOM 796 N N . ILE A 1 97 ? -4.613 17.025 -3.141 1.00 70.31 97 ILE A N 1
ATOM 797 C CA . ILE A 1 97 ? -6.055 17.219 -3.062 1.00 70.31 97 ILE A CA 1
ATOM 798 C C . ILE A 1 97 ? -6.540 17.424 -4.498 1.00 70.31 97 ILE A C 1
ATOM 800 O O . ILE A 1 97 ? -5.974 18.213 -5.253 1.00 70.31 97 ILE A O 1
ATOM 804 N N . LEU A 1 98 ? -7.513 16.622 -4.910 1.00 66.25 98 LEU A N 1
ATOM 805 C CA . LEU A 1 98 ? -8.160 16.718 -6.206 1.00 66.25 98 LEU A CA 1
ATOM 806 C C . LEU A 1 98 ? -9.382 17.633 -6.069 1.00 66.25 98 LEU A C 1
ATOM 808 O O . LEU A 1 98 ? -10.137 17.487 -5.102 1.00 66.25 98 LEU A O 1
ATOM 812 N N . PRO A 1 99 ? -9.594 18.563 -7.015 1.00 58.62 99 PRO A N 1
ATOM 813 C CA . PRO A 1 99 ? -10.823 19.339 -7.051 1.00 58.62 99 PRO A CA 1
ATOM 814 C C . PRO A 1 99 ? -12.005 18.382 -7.243 1.00 58.62 99 PRO A C 1
ATOM 816 O O . PRO A 1 99 ? -11.966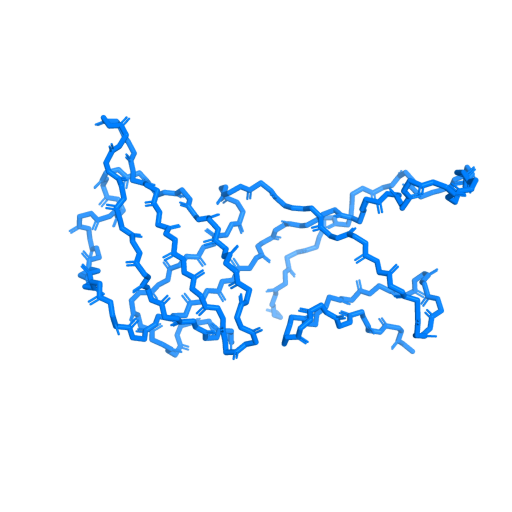 17.518 -8.119 1.00 58.62 99 PRO A O 1
ATOM 819 N N . GLN A 1 100 ? -13.038 18.509 -6.408 1.00 56.94 100 GLN A N 1
ATOM 820 C CA . GLN A 1 100 ? -14.268 17.744 -6.592 1.00 56.94 100 GLN A CA 1
ATOM 821 C C . GLN A 1 100 ? -14.943 18.185 -7.894 1.00 56.94 100 GLN A C 1
ATOM 823 O O . GLN A 1 100 ? -15.156 19.379 -8.113 1.00 56.94 100 GLN A O 1
ATOM 828 N N . GLU A 1 101 ? -15.271 17.229 -8.759 1.00 42.34 101 GLU A N 1
ATOM 829 C CA . GLU A 1 101 ? -15.970 17.490 -10.018 1.00 42.34 101 GLU A CA 1
ATOM 830 C C . GLU A 1 101 ? -17.339 18.128 -9.713 1.00 42.34 101 GLU A C 1
ATOM 832 O O . GLU A 1 101 ? -18.214 17.492 -9.129 1.00 42.34 101 GLU A O 1
ATOM 837 N N . GLY A 1 102 ? -17.480 19.424 -10.024 1.00 46.78 102 GLY A N 1
ATOM 838 C CA . GLY A 1 102 ? -18.660 20.248 -9.719 1.00 46.78 102 GLY A CA 1
ATOM 839 C C . GLY A 1 102 ? -18.400 21.464 -8.816 1.00 46.78 102 GLY A C 1
ATOM 840 O O . GLY A 1 102 ? -19.226 22.373 -8.783 1.00 46.78 102 GLY A O 1
ATOM 841 N N . ALA A 1 103 ? -17.253 21.542 -8.134 1.00 43.00 103 ALA A N 1
ATOM 842 C CA . ALA A 1 103 ? -16.846 22.745 -7.408 1.00 43.00 103 ALA A CA 1
ATOM 843 C C . ALA A 1 103 ? -16.050 23.668 -8.343 1.00 43.00 103 ALA A C 1
ATOM 845 O O . ALA A 1 103 ? -15.015 23.273 -8.881 1.00 43.00 103 ALA A O 1
ATOM 846 N N . ALA A 1 104 ? -16.537 24.896 -8.554 1.00 37.28 104 ALA A N 1
ATOM 847 C CA . ALA A 1 104 ? -15.822 25.912 -9.320 1.00 37.28 104 ALA A CA 1
ATOM 848 C C . ALA A 1 104 ? -14.389 26.050 -8.784 1.00 37.28 104 ALA A C 1
ATOM 850 O O . ALA A 1 104 ? -14.183 26.301 -7.596 1.00 37.28 104 ALA A O 1
ATOM 851 N N . ALA A 1 105 ? -13.405 25.848 -9.662 1.00 38.19 105 ALA A N 1
ATOM 852 C CA . ALA A 1 105 ? -11.998 25.982 -9.329 1.00 38.19 105 ALA A CA 1
ATOM 853 C C . ALA A 1 105 ? -11.742 27.397 -8.793 1.00 38.19 105 ALA A C 1
ATOM 855 O O . ALA A 1 105 ? -11.797 28.367 -9.546 1.00 38.19 105 ALA A O 1
ATOM 856 N N . GLN A 1 106 ? -11.472 27.522 -7.494 1.00 41.62 106 GLN A N 1
ATOM 857 C CA . GLN A 1 106 ? -10.948 28.767 -6.948 1.00 41.62 106 GLN A CA 1
ATOM 858 C C . GLN A 1 106 ? -9.484 28.891 -7.404 1.00 41.62 106 GLN A C 1
ATOM 860 O O . GLN A 1 106 ? -8.679 27.997 -7.117 1.00 41.62 106 GLN A O 1
ATOM 865 N N . PRO A 1 107 ? -9.120 29.944 -8.157 1.00 39.09 107 PRO A N 1
ATOM 866 C CA . PRO A 1 107 ? -7.765 30.108 -8.659 1.00 39.09 107 PRO A CA 1
ATOM 867 C C . PRO A 1 107 ? -6.856 30.519 -7.494 1.00 39.09 107 PRO A C 1
ATOM 869 O O . PRO A 1 107 ? -6.810 31.682 -7.111 1.00 39.09 107 PRO A O 1
ATOM 872 N N . GLY A 1 108 ? -6.160 29.546 -6.901 1.00 41.28 108 GLY A N 1
ATOM 873 C CA . GLY A 1 108 ? -5.209 29.805 -5.814 1.00 41.28 108 GLY A CA 1
ATOM 874 C C . GLY A 1 108 ? -4.466 28.585 -5.262 1.00 41.28 108 GLY A C 1
ATOM 875 O O . GLY A 1 108 ? -3.321 28.720 -4.848 1.00 41.28 108 GLY A O 1
ATOM 876 N N . ALA A 1 109 ? -5.034 27.376 -5.321 1.00 42.31 109 ALA A N 1
ATOM 877 C CA . ALA A 1 109 ? -4.414 26.175 -4.740 1.00 42.31 109 ALA A CA 1
ATOM 878 C C . ALA A 1 109 ? -3.401 25.503 -5.692 1.00 42.31 109 ALA A C 1
ATOM 880 O O . ALA A 1 109 ? -3.501 24.328 -6.044 1.00 42.31 109 ALA A O 1
ATOM 881 N N . GLY A 1 110 ? -2.437 26.284 -6.170 1.00 39.72 110 GLY A N 1
ATOM 882 C CA . GLY A 1 110 ? -1.339 25.838 -7.018 1.00 39.72 110 GLY A CA 1
ATOM 883 C C . GLY A 1 110 ? -0.041 25.735 -6.231 1.00 39.72 110 GLY A C 1
ATOM 884 O O . GLY A 1 110 ? 0.905 26.455 -6.527 1.00 39.72 110 GLY A O 1
ATOM 885 N N . SER A 1 111 ? 0.032 24.872 -5.220 1.00 41.59 111 SER A N 1
ATOM 886 C CA . SER A 1 111 ? 1.326 24.435 -4.690 1.00 41.59 111 SER A CA 1
ATOM 887 C C . SER A 1 111 ? 1.239 23.002 -4.170 1.00 41.59 111 SER A C 1
ATOM 889 O O . SER A 1 111 ? 0.358 22.693 -3.368 1.00 41.59 111 SER A O 1
ATOM 891 N N . PRO A 1 112 ? 2.118 22.091 -4.626 1.00 41.22 112 PRO A N 1
ATOM 892 C CA . PRO A 1 112 ? 2.248 20.792 -3.990 1.00 41.22 112 PRO A CA 1
ATOM 893 C C . PRO A 1 112 ? 2.702 21.031 -2.548 1.00 41.22 112 PRO A C 1
ATOM 895 O O . PRO A 1 112 ? 3.737 21.653 -2.321 1.00 41.22 112 PRO A O 1
ATOM 898 N N . LEU A 1 113 ? 1.942 20.540 -1.568 1.00 44.88 113 LEU A N 1
ATOM 899 C CA . LEU A 1 113 ? 2.419 20.437 -0.190 1.00 44.88 113 LEU A CA 1
ATOM 900 C C . LEU A 1 113 ? 3.536 19.379 -0.156 1.00 44.88 113 LEU A C 1
ATOM 902 O O . LEU A 1 113 ? 3.316 18.211 0.154 1.00 44.88 113 LEU A O 1
ATOM 906 N N . THR A 1 114 ? 4.746 19.775 -0.550 1.00 40.88 114 THR A N 1
ATOM 907 C CA . THR A 1 114 ? 5.991 19.043 -0.306 1.00 40.88 114 THR A CA 1
ATOM 908 C C . THR A 1 114 ? 6.386 19.272 1.143 1.00 40.88 114 THR A C 1
ATOM 910 O O . THR A 1 114 ? 7.110 20.208 1.465 1.00 40.88 114 THR A O 1
ATOM 913 N N . GLY A 1 115 ? 5.874 18.425 2.028 1.00 41.94 115 GLY A N 1
ATOM 914 C CA . GLY A 1 115 ? 6.343 18.327 3.401 1.00 41.94 115 GLY A CA 1
ATOM 915 C C . GLY A 1 115 ? 6.530 16.855 3.752 1.00 41.94 115 GLY A C 1
ATOM 916 O O . GLY A 1 115 ? 5.586 16.084 3.565 1.00 41.94 115 GLY A O 1
ATOM 917 N N . PRO A 1 116 ? 7.711 16.421 4.226 1.00 36.56 116 PRO A N 1
ATOM 918 C CA . PRO A 1 116 ? 7.848 15.083 4.779 1.00 36.56 116 PRO A CA 1
ATOM 919 C C . PRO A 1 116 ? 6.946 14.973 6.015 1.00 36.56 116 PRO A C 1
ATOM 921 O O . PRO A 1 116 ? 7.032 15.777 6.939 1.00 36.56 116 PRO A O 1
ATOM 924 N N . LEU A 1 117 ? 6.048 13.988 6.027 1.00 49.09 117 LEU A N 1
ATOM 925 C CA . LEU A 1 117 ? 5.230 13.676 7.197 1.00 49.09 117 LEU A CA 1
ATOM 926 C C . LEU A 1 117 ? 5.979 12.702 8.107 1.00 49.09 117 LEU A C 1
ATOM 928 O O . LEU A 1 117 ? 5.759 11.499 7.999 1.00 49.09 117 LEU A O 1
ATOM 932 N N . THR A 1 118 ? 6.877 13.208 8.957 1.00 36.72 118 THR A N 1
ATOM 933 C CA . THR A 1 118 ? 7.126 12.820 10.374 1.00 36.72 118 THR A CA 1
ATOM 934 C C . THR A 1 118 ? 8.334 13.613 10.928 1.00 36.72 118 THR A C 1
ATOM 936 O O . THR A 1 118 ? 9.079 14.148 10.111 1.00 36.72 118 THR A O 1
ATOM 939 N N . PRO A 1 119 ? 8.436 13.809 12.263 1.00 38.88 119 PRO A N 1
ATOM 940 C CA . PRO A 1 119 ? 9.021 14.999 12.901 1.00 38.88 119 PRO A CA 1
ATOM 941 C C . P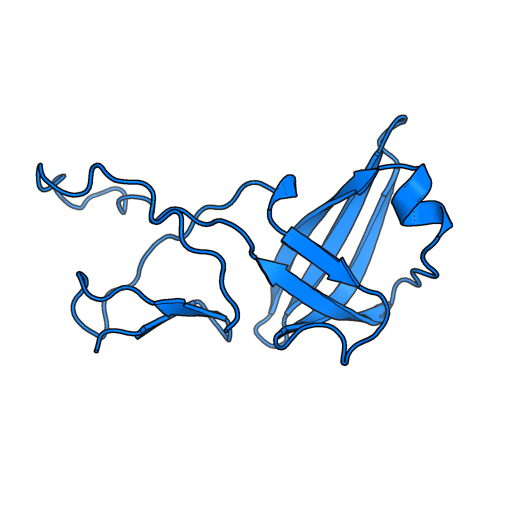RO A 1 119 ? 10.534 15.165 12.736 1.00 38.88 119 PRO A C 1
ATOM 943 O O . PRO A 1 119 ? 11.226 14.153 12.486 1.00 38.88 119 PRO A O 1
#

Foldseek 3Di:
DDWDDDPPDTDDDVPDDPPDDWDKDDDQQQKDKALDLPPAPFKWAWADWDDPPQWIWTWTAGPRRDTHIHIGGPVRVVVGDDDHGGMMGIDRQFMDTDPDVPDDDDPDPPDGPNDGPDD

pLDDT: mean 73.08, std 20.23, range [36.56, 95.06]

Radius of gyration: 15.72 Å; Cα contacts (8 Å, |Δi|>4): 212; chains: 1; bounding box: 33×43×28 Å